Protein AF-A0A3N5SA38-F1 (afdb_monomer)

Structure (mmCIF, N/CA/C/O backbone):
data_AF-A0A3N5SA38-F1
#
_entry.id   AF-A0A3N5SA38-F1
#
loop_
_atom_site.group_PDB
_atom_site.id
_atom_site.type_symbol
_atom_site.label_atom_id
_atom_site.label_alt_id
_atom_site.label_comp_id
_atom_site.label_asym_id
_atom_site.label_entity_id
_atom_site.label_seq_id
_atom_site.pdbx_PDB_ins_code
_atom_site.Cartn_x
_atom_site.Cartn_y
_atom_site.Cartn_z
_atom_site.occupancy
_atom_site.B_iso_or_equiv
_atom_site.auth_seq_id
_atom_site.auth_comp_id
_atom_site.auth_asym_id
_atom_site.auth_atom_id
_atom_site.pdbx_PDB_model_num
ATOM 1 N N . MET A 1 1 ? 8.198 2.650 -5.762 1.00 88.94 1 MET A N 1
ATOM 2 C CA . MET A 1 1 ? 6.917 3.284 -5.372 1.00 88.94 1 MET A CA 1
ATOM 3 C C . MET A 1 1 ? 6.336 2.594 -4.143 1.00 88.94 1 MET A C 1
ATOM 5 O O . MET A 1 1 ? 6.787 1.503 -3.800 1.00 88.94 1 MET A O 1
ATOM 9 N N . ARG A 1 2 ? 5.354 3.214 -3.476 1.00 93.69 2 ARG A N 1
ATOM 10 C CA . ARG A 1 2 ? 4.610 2.592 -2.370 1.00 93.69 2 ARG A CA 1
ATOM 11 C C . ARG A 1 2 ? 3.140 2.993 -2.356 1.00 93.69 2 ARG A C 1
ATOM 13 O O . ARG A 1 2 ? 2.810 4.118 -2.728 1.00 93.69 2 ARG A O 1
ATOM 20 N N . ILE A 1 3 ? 2.299 2.118 -1.823 1.00 95.25 3 ILE A N 1
ATOM 21 C CA . ILE A 1 3 ? 0.949 2.454 -1.369 1.00 95.25 3 ILE A CA 1
ATOM 22 C C . ILE A 1 3 ? 0.916 2.311 0.146 1.00 95.25 3 ILE A C 1
ATOM 24 O O . ILE A 1 3 ? 1.438 1.339 0.692 1.00 95.25 3 ILE A O 1
ATOM 28 N N . GLN A 1 4 ? 0.335 3.288 0.833 1.00 96.38 4 GLN A N 1
ATOM 29 C CA . GLN A 1 4 ? 0.094 3.195 2.270 1.00 96.38 4 GLN A CA 1
ATOM 30 C C . GLN A 1 4 ? -1.373 3.408 2.587 1.00 96.38 4 GLN A C 1
ATOM 32 O O . GLN A 1 4 ? -2.011 4.275 1.997 1.00 96.38 4 GLN A O 1
ATOM 37 N N . ILE A 1 5 ? -1.864 2.638 3.553 1.00 97.25 5 ILE A N 1
ATOM 38 C CA . ILE A 1 5 ? -3.196 2.772 4.136 1.00 97.25 5 ILE A CA 1
ATOM 39 C C . ILE A 1 5 ? -3.013 3.208 5.587 1.00 97.25 5 ILE A C 1
ATOM 41 O O . ILE A 1 5 ? -2.235 2.604 6.330 1.00 97.25 5 ILE A O 1
ATOM 45 N N . ARG A 1 6 ? -3.704 4.275 5.992 1.00 97.88 6 ARG A N 1
ATOM 46 C CA . ARG A 1 6 ? -3.590 4.868 7.331 1.00 97.88 6 ARG A CA 1
ATOM 47 C C . ARG A 1 6 ? -4.959 5.259 7.860 1.00 97.88 6 ARG A C 1
ATOM 49 O O . ARG A 1 6 ? -5.828 5.662 7.095 1.00 97.88 6 ARG A O 1
ATOM 56 N N . ARG A 1 7 ? -5.1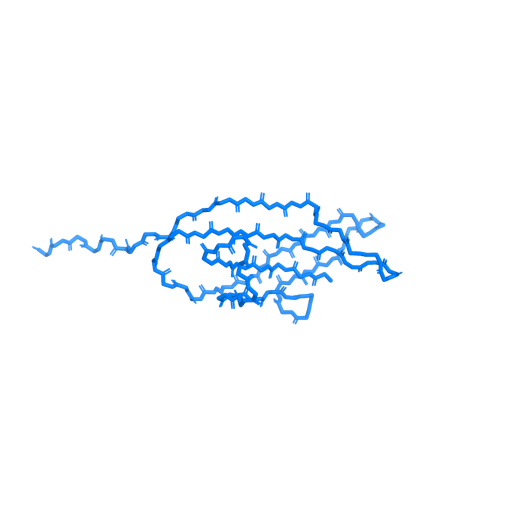19 5.260 9.182 1.00 96.19 7 ARG A N 1
ATOM 57 C CA . ARG A 1 7 ? -6.344 5.752 9.841 1.00 96.19 7 ARG A CA 1
ATOM 58 C C . ARG A 1 7 ? -6.593 7.249 9.618 1.00 96.19 7 ARG A C 1
ATOM 60 O O . ARG A 1 7 ? -7.724 7.714 9.665 1.00 96.19 7 ARG A O 1
ATOM 67 N N . LYS A 1 8 ? -5.530 8.034 9.410 1.00 94.81 8 LYS A N 1
ATOM 68 C CA . LYS A 1 8 ? -5.583 9.487 9.174 1.00 94.81 8 LYS A CA 1
ATOM 69 C C . LYS A 1 8 ? -4.470 9.902 8.217 1.00 94.81 8 LYS A C 1
ATOM 71 O O . LYS A 1 8 ? -3.381 9.337 8.263 1.00 94.81 8 LYS A O 1
ATOM 76 N N . ALA A 1 9 ? -4.703 10.942 7.416 1.00 89.38 9 ALA A N 1
ATOM 77 C CA . ALA A 1 9 ? -3.710 11.447 6.457 1.00 89.38 9 ALA A CA 1
ATOM 78 C C . ALA A 1 9 ? -2.422 11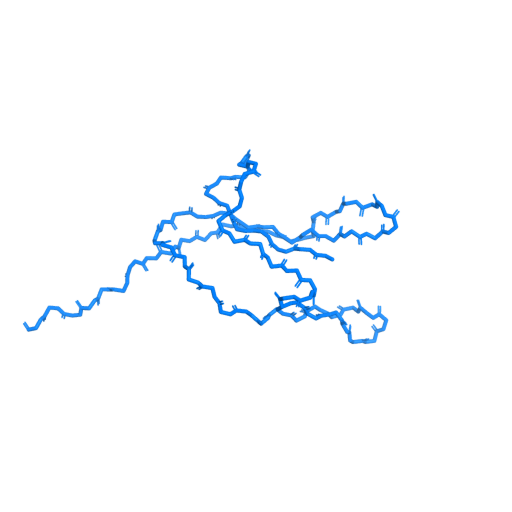.941 7.131 1.00 89.38 9 ALA A C 1
ATOM 80 O O . ALA A 1 9 ? -1.333 11.756 6.596 1.00 89.38 9 ALA A O 1
ATOM 81 N N . THR A 1 10 ? -2.551 12.509 8.331 1.00 91.06 10 THR A N 1
ATOM 82 C CA . THR A 1 10 ? -1.434 12.994 9.152 1.00 91.06 10 THR A CA 1
ATOM 83 C C . THR A 1 10 ? -0.733 11.895 9.948 1.00 91.06 10 THR A C 1
ATOM 85 O O . THR A 1 10 ? 0.252 12.180 10.623 1.00 91.06 10 THR A O 1
ATOM 88 N N . SER A 1 11 ? -1.227 10.653 9.906 1.00 94.06 11 SER A N 1
ATOM 89 C CA . SER A 1 11 ? -0.594 9.544 10.618 1.00 94.06 11 SER A CA 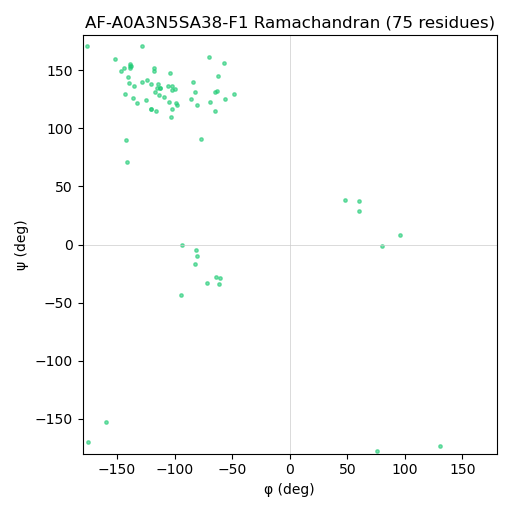1
ATOM 90 C C . SER A 1 11 ? 0.794 9.276 10.043 1.00 94.06 11 SER A C 1
ATOM 92 O O . SER A 1 11 ? 0.956 9.135 8.829 1.00 94.06 11 SER A O 1
ATOM 94 N N . THR A 1 12 ? 1.784 9.172 10.924 1.00 91.62 12 THR A N 1
ATOM 95 C CA . THR A 1 12 ? 3.152 8.759 10.584 1.00 91.62 12 THR A CA 1
ATOM 96 C C . THR A 1 12 ? 3.293 7.239 10.503 1.00 91.62 12 THR A C 1
ATOM 98 O O . THR A 1 12 ? 4.233 6.744 9.886 1.00 91.62 12 THR A O 1
ATOM 101 N N . THR A 1 13 ? 2.334 6.503 11.069 1.00 94.44 13 THR A N 1
ATOM 102 C CA . THR A 1 13 ? 2.254 5.041 11.015 1.00 94.44 13 THR A CA 1
ATOM 103 C C . THR A 1 13 ? 1.210 4.620 9.986 1.00 94.44 13 THR A C 1
ATOM 105 O O . THR A 1 13 ? 0.117 5.196 9.926 1.00 94.44 13 THR A O 1
ATOM 108 N N . ALA A 1 14 ? 1.553 3.619 9.176 1.00 96.00 14 ALA A N 1
ATOM 109 C CA . ALA A 1 14 ? 0.637 2.984 8.240 1.00 96.00 14 ALA A CA 1
ATOM 110 C C . ALA A 1 14 ? 0.227 1.605 8.759 1.00 96.00 14 ALA A C 1
ATOM 112 O O . ALA A 1 14 ? 1.086 0.841 9.196 1.00 96.00 14 ALA A O 1
ATOM 113 N N . ASP A 1 15 ? -1.063 1.291 8.664 1.00 96.50 15 ASP A N 1
ATOM 114 C CA . ASP A 1 15 ? -1.605 -0.030 9.006 1.00 96.50 15 ASP A CA 1
ATOM 115 C C . ASP A 1 15 ? -1.184 -1.051 7.937 1.00 96.50 15 ASP A C 1
ATOM 117 O O . ASP A 1 15 ? -0.923 -2.213 8.234 1.00 96.50 15 ASP A O 1
ATOM 121 N N . VAL A 1 16 ? -1.062 -0.598 6.683 1.00 96.12 16 VAL A N 1
ATOM 122 C CA . VAL A 1 16 ? -0.563 -1.394 5.558 1.00 96.12 16 VAL A CA 1
ATOM 123 C C . VAL A 1 16 ? 0.425 -0.565 4.747 1.00 96.12 16 VAL A C 1
ATOM 125 O O . VAL A 1 16 ? 0.166 0.597 4.426 1.00 96.12 16 VAL A O 1
ATOM 128 N N . THR A 1 17 ? 1.542 -1.187 4.369 1.00 95.56 17 THR A N 1
ATOM 129 C CA . THR A 1 17 ? 2.474 -0.666 3.364 1.00 95.56 17 THR A CA 1
ATOM 130 C C . THR A 1 17 ? 2.659 -1.712 2.272 1.00 95.56 17 THR A C 1
ATOM 132 O O . THR A 1 17 ? 3.045 -2.838 2.560 1.00 95.56 17 THR A O 1
ATOM 135 N N . ILE A 1 18 ? 2.399 -1.322 1.027 1.00 94.94 18 ILE A N 1
ATOM 136 C CA . ILE A 1 18 ? 2.586 -2.141 -0.174 1.00 94.94 18 ILE A CA 1
ATOM 137 C C . ILE A 1 18 ? 3.718 -1.507 -0.987 1.00 94.94 18 ILE A C 1
ATOM 139 O O . ILE A 1 18 ? 3.757 -0.282 -1.149 1.00 94.94 18 ILE A O 1
ATOM 143 N N . THR A 1 19 ? 4.651 -2.315 -1.484 1.00 93.81 19 THR A N 1
ATOM 144 C CA . THR A 1 19 ? 5.832 -1.848 -2.234 1.00 93.81 19 THR A CA 1
ATOM 145 C C . THR A 1 19 ? 5.954 -2.586 -3.566 1.00 93.81 19 THR A C 1
ATOM 147 O O . THR A 1 19 ? 5.252 -3.567 -3.791 1.00 93.81 19 THR A O 1
ATOM 150 N N . GLU A 1 20 ? 6.855 -2.151 -4.451 1.00 89.00 20 GLU A N 1
ATOM 151 C CA . GLU A 1 20 ? 7.114 -2.857 -5.726 1.00 89.00 20 GLU A CA 1
ATOM 152 C C . GLU A 1 20 ? 7.604 -4.297 -5.536 1.00 89.00 20 GLU A C 1
ATOM 154 O O . GLU A 1 20 ? 7.344 -5.164 -6.358 1.00 89.00 20 GLU A O 1
ATOM 159 N N . ALA A 1 21 ? 8.283 -4.584 -4.428 1.00 85.62 21 ALA A N 1
ATOM 160 C CA . ALA A 1 21 ? 8.709 -5.945 -4.120 1.00 85.62 21 ALA A CA 1
ATOM 161 C C . ALA A 1 21 ? 7.583 -6.797 -3.508 1.00 85.62 21 ALA A C 1
ATOM 163 O O . ALA A 1 21 ? 7.750 -8.002 -3.342 1.00 85.62 21 ALA A O 1
ATOM 164 N N . ASP A 1 22 ? 6.453 -6.183 -3.145 1.00 88.62 22 ASP A N 1
ATOM 165 C CA . ASP A 1 22 ? 5.378 -6.841 -2.409 1.00 88.62 22 ASP A CA 1
ATOM 166 C C . ASP A 1 22 ? 3.997 -6.388 -2.892 1.00 88.62 22 ASP A C 1
ATOM 168 O O . ASP A 1 22 ? 3.277 -5.676 -2.194 1.00 88.62 22 ASP A O 1
ATOM 172 N N . GLY A 1 23 ? 3.630 -6.811 -4.103 1.00 87.88 23 GLY A N 1
ATOM 173 C CA . GLY A 1 23 ? 2.270 -6.669 -4.626 1.00 87.88 23 GLY A CA 1
ATOM 174 C C . GLY A 1 23 ? 2.012 -5.447 -5.504 1.00 87.88 23 GLY A C 1
ATOM 175 O O . GLY A 1 23 ? 0.861 -5.219 -5.870 1.00 87.88 23 GLY A O 1
ATOM 176 N N . ILE A 1 24 ? 3.045 -4.685 -5.875 1.00 92.75 24 ILE A N 1
ATOM 177 C CA . ILE A 1 24 ? 2.961 -3.687 -6.948 1.00 92.75 24 ILE A CA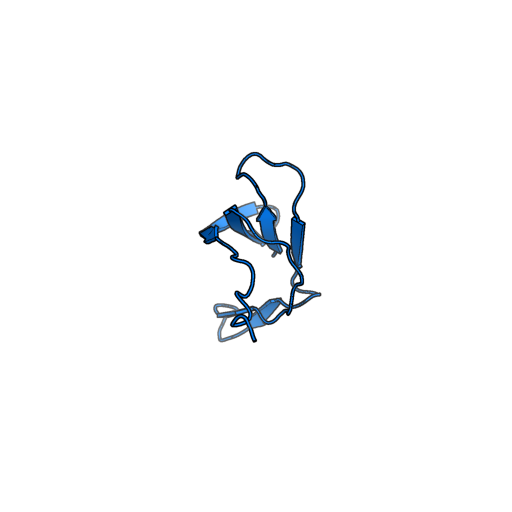 1
ATOM 178 C C . ILE A 1 24 ? 3.909 -4.088 -8.076 1.00 92.75 24 ILE A C 1
ATOM 180 O O . ILE A 1 24 ? 5.077 -4.351 -7.828 1.00 92.75 24 ILE A O 1
ATOM 184 N N . THR A 1 25 ? 3.441 -4.083 -9.317 1.00 92.25 25 THR A N 1
ATOM 185 C CA . THR A 1 25 ? 4.298 -4.223 -10.498 1.00 92.25 25 THR A CA 1
ATOM 186 C C . THR A 1 25 ? 4.150 -3.002 -11.395 1.00 92.25 25 THR A C 1
ATOM 188 O O . THR A 1 25 ? 3.050 -2.485 -11.595 1.00 92.25 25 THR A O 1
ATOM 191 N N . VAL A 1 26 ? 5.279 -2.524 -11.922 1.00 89.94 26 VAL A N 1
ATOM 192 C CA . VAL A 1 26 ? 5.333 -1.423 -12.891 1.00 89.94 26 VAL A CA 1
ATOM 193 C C . VAL A 1 26 ? 5.736 -2.000 -14.240 1.00 89.94 26 VAL A C 1
ATOM 195 O O . VAL A 1 26 ? 6.744 -2.701 -14.338 1.00 89.94 26 VAL A O 1
ATOM 198 N N . GLY A 1 27 ? 4.948 -1.724 -15.272 1.00 90.00 27 GLY A N 1
ATOM 199 C CA . GLY A 1 27 ? 5.132 -2.303 -16.598 1.00 90.00 27 GLY A CA 1
ATOM 200 C C . GLY A 1 27 ? 4.457 -1.491 -17.697 1.00 90.00 27 GLY A C 1
ATOM 201 O O . GLY A 1 27 ? 4.291 -0.277 -17.580 1.00 90.00 27 GLY A O 1
ATOM 202 N N . GLY A 1 28 ? 4.086 -2.167 -18.783 1.00 91.44 28 GLY A N 1
ATOM 203 C CA . GLY A 1 28 ? 3.528 -1.521 -19.968 1.00 91.44 28 GLY A CA 1
ATOM 204 C C . GLY A 1 28 ? 4.581 -0.807 -20.822 1.00 91.44 28 GLY A C 1
ATOM 205 O O . GLY A 1 28 ? 5.787 -0.842 -20.551 1.00 91.44 28 GLY A O 1
ATOM 2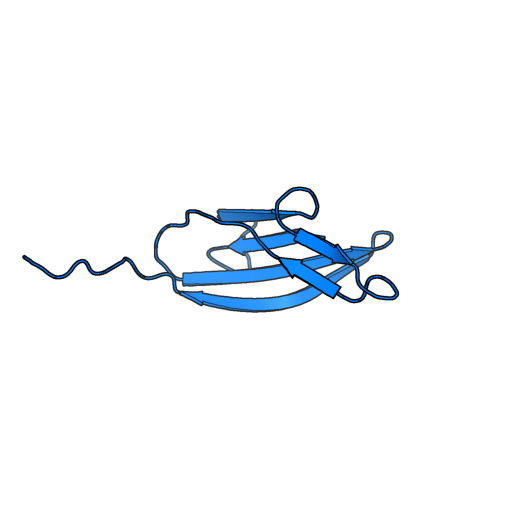06 N N . ALA A 1 29 ? 4.126 -0.164 -21.897 1.00 92.25 29 ALA A N 1
ATOM 207 C CA . ALA A 1 29 ? 5.005 0.589 -22.783 1.00 92.25 29 ALA A CA 1
ATOM 208 C C . ALA A 1 29 ? 5.526 1.838 -22.058 1.00 92.25 29 ALA A C 1
ATOM 210 O O . ALA A 1 29 ? 4.751 2.672 -21.596 1.00 92.25 29 ALA A O 1
ATOM 211 N N . SER A 1 30 ? 6.849 1.969 -21.957 1.00 89.25 30 SER A N 1
ATOM 212 C CA . SER A 1 30 ? 7.491 3.081 -21.239 1.00 89.25 30 SER A CA 1
ATOM 213 C C . SER A 1 30 ? 7.132 3.160 -19.745 1.00 89.25 30 SER A C 1
ATOM 215 O O . SER A 1 30 ? 7.167 4.247 -19.171 1.00 89.25 30 SER A O 1
ATOM 217 N N . SER A 1 31 ? 6.821 2.024 -19.108 1.00 86.50 31 SER A N 1
ATOM 218 C CA . SER A 1 31 ? 6.532 1.946 -17.666 1.00 86.50 31 SER A CA 1
ATOM 219 C C . SER A 1 31 ? 5.329 2.799 -17.232 1.00 86.50 31 SER A C 1
ATOM 221 O O . SER A 1 31 ? 5.351 3.436 -16.177 1.00 86.50 31 SER A O 1
ATOM 223 N N . ASN A 1 32 ? 4.294 2.857 -18.075 1.00 85.75 32 ASN A N 1
ATOM 224 C CA . ASN A 1 32 ? 3.101 3.677 -17.864 1.00 85.75 32 ASN A CA 1
ATOM 225 C C . ASN A 1 32 ? 1.944 2.942 -17.168 1.00 85.75 32 ASN A C 1
ATOM 227 O O . ASN A 1 32 ? 0.895 3.545 -16.939 1.00 85.75 32 ASN A O 1
ATOM 231 N N . GLU A 1 33 ? 2.121 1.667 -16.832 1.00 90.44 33 GLU A N 1
ATOM 232 C CA . GLU A 1 33 ? 1.108 0.838 -16.191 1.00 90.44 33 GLU A CA 1
ATOM 233 C C . GLU A 1 33 ? 1.557 0.424 -14.788 1.00 90.44 33 GLU A C 1
ATOM 235 O O . GLU A 1 33 ? 2.693 -0.008 -14.578 1.00 90.44 33 GLU A O 1
ATOM 240 N N . VAL A 1 34 ? 0.640 0.543 -13.827 1.00 89.94 34 VAL A N 1
ATOM 241 C CA . VAL A 1 34 ? 0.834 0.104 -12.444 1.00 89.94 34 VAL A CA 1
ATOM 242 C C . VAL A 1 34 ? -0.237 -0.927 -12.128 1.00 89.94 34 VAL A C 1
ATOM 244 O O . VAL A 1 34 ? -1.423 -0.600 -12.099 1.00 89.94 34 VAL A O 1
ATOM 247 N N . THR A 1 35 ? 0.184 -2.157 -11.851 1.00 92.50 35 THR A N 1
ATOM 248 C CA . THR A 1 35 ? -0.697 -3.215 -11.354 1.00 92.50 35 THR A CA 1
ATOM 249 C C . THR A 1 35 ? -0.493 -3.378 -9.854 1.00 92.50 35 THR A C 1
ATOM 251 O O . THR A 1 35 ? 0.636 -3.450 -9.370 1.00 92.50 35 THR A O 1
ATOM 254 N N . VAL A 1 36 ? -1.594 -3.450 -9.106 1.00 91.75 36 VAL A N 1
ATOM 255 C CA . VAL A 1 36 ? -1.590 -3.666 -7.655 1.00 91.75 36 VAL A CA 1
ATOM 256 C C . VAL A 1 36 ? -2.366 -4.941 -7.358 1.00 91.75 36 VAL A C 1
ATOM 258 O O . VAL A 1 36 ? -3.563 -5.017 -7.618 1.00 91.75 36 VAL A O 1
ATOM 261 N N . SER A 1 37 ? -1.687 -5.946 -6.815 1.00 92.75 37 SER A N 1
ATOM 262 C CA . SER A 1 37 ? -2.273 -7.241 -6.475 1.00 92.75 37 SER A CA 1
ATOM 263 C C . SER A 1 37 ? -1.672 -7.761 -5.173 1.00 92.75 37 SER A C 1
ATOM 265 O O . SER A 1 37 ? -0.671 -8.479 -5.159 1.00 92.75 37 SER A O 1
ATOM 267 N N . LYS A 1 38 ? -2.307 -7.399 -4.057 1.00 91.12 38 LYS A N 1
ATOM 268 C CA . LYS A 1 38 ? -1.944 -7.864 -2.717 1.00 91.12 38 LYS A CA 1
ATOM 269 C C . LYS A 1 38 ? -3.204 -8.076 -1.892 1.00 91.12 38 LYS A C 1
ATOM 271 O O . LYS A 1 38 ? -4.026 -7.172 -1.771 1.00 91.12 38 LYS A O 1
ATOM 276 N N . ARG A 1 39 ? -3.323 -9.250 -1.271 1.00 93.25 39 ARG A N 1
ATOM 277 C CA . ARG A 1 39 ? -4.309 -9.470 -0.210 1.00 93.25 39 ARG A CA 1
ATOM 278 C C . ARG A 1 39 ? -3.749 -8.937 1.103 1.00 93.25 39 ARG A C 1
ATOM 280 O O . ARG A 1 39 ? -2.612 -9.248 1.457 1.00 93.25 39 ARG A O 1
ATOM 287 N N . VAL A 1 40 ? -4.549 -8.147 1.806 1.00 92.62 40 VAL A N 1
ATOM 288 C CA . VAL A 1 40 ? -4.190 -7.551 3.095 1.00 92.62 40 VAL A CA 1
ATOM 289 C C . VAL A 1 40 ? -5.294 -7.849 4.098 1.00 92.62 40 VAL A C 1
ATOM 291 O O . VAL A 1 40 ? -6.470 -7.817 3.747 1.00 92.62 40 VAL A O 1
ATOM 294 N N . ASN A 1 41 ? -4.906 -8.159 5.331 1.00 92.75 41 ASN A N 1
ATOM 295 C CA . ASN A 1 41 ? -5.840 -8.276 6.442 1.00 92.75 41 ASN A CA 1
ATOM 296 C C . ASN A 1 41 ? -5.800 -6.953 7.199 1.00 92.75 41 ASN A C 1
ATOM 298 O O . ASN A 1 41 ? -4.740 -6.550 7.677 1.00 92.75 41 ASN A O 1
ATOM 302 N N . ILE A 1 42 ? -6.938 -6.275 7.279 1.00 94.19 42 ILE A N 1
ATOM 303 C CA . ILE A 1 42 ? -7.077 -4.993 7.959 1.00 94.19 42 ILE A CA 1
ATOM 304 C C . ILE A 1 42 ? -8.403 -4.999 8.718 1.00 94.19 42 ILE A C 1
ATOM 306 O O . ILE A 1 42 ? -9.389 -5.538 8.222 1.00 94.19 42 ILE A O 1
ATOM 310 N N . ALA A 1 43 ? -8.404 -4.469 9.938 1.00 94.50 43 ALA A N 1
ATOM 311 C CA . ALA A 1 43 ? -9.614 -4.393 10.751 1.00 94.50 43 ALA A CA 1
ATOM 312 C C . ALA A 1 43 ? -10.600 -3.364 10.181 1.00 94.50 43 ALA A C 1
ATOM 314 O O . ALA A 1 43 ? -10.192 -2.451 9.456 1.00 94.50 43 ALA A O 1
ATOM 315 N N . ALA A 1 44 ? -11.870 -3.460 10.572 1.00 95.19 44 ALA A N 1
ATOM 316 C CA . ALA A 1 44 ? -12.863 -2.462 10.210 1.00 95.19 44 ALA A CA 1
ATOM 317 C C . ALA A 1 44 ? -12.493 -1.027 10.654 1.00 95.19 44 ALA A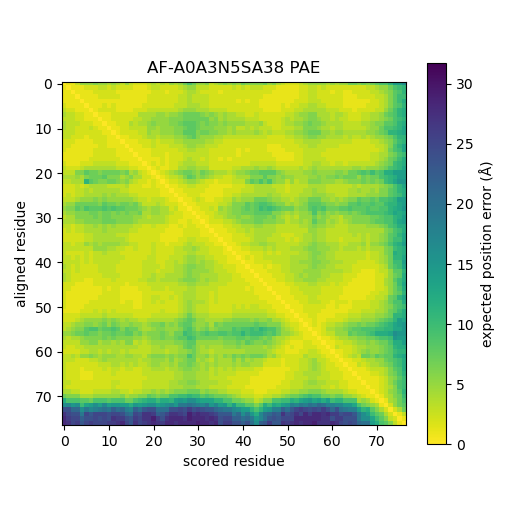 C 1
ATOM 319 O O . ALA A 1 44 ? -11.722 -0.771 11.598 1.00 95.19 44 ALA A O 1
ATOM 320 N N . GLY A 1 45 ? -13.073 -0.068 9.939 1.00 95.88 45 GLY A N 1
ATOM 321 C CA . GLY A 1 45 ? -13.061 1.361 10.214 1.00 95.88 45 GLY A CA 1
ATOM 322 C C . GLY A 1 45 ? -12.679 2.220 9.011 1.00 95.88 45 GLY A C 1
ATOM 323 O O . GLY A 1 45 ? -12.503 1.737 7.893 1.00 95.88 45 GLY A O 1
ATOM 324 N N . ASP A 1 46 ? -12.530 3.515 9.280 1.00 97.94 46 ASP A N 1
ATOM 325 C CA . ASP A 1 46 ? -12.221 4.522 8.268 1.00 97.94 46 ASP A CA 1
ATOM 326 C C . ASP A 1 46 ? -10.728 4.625 7.970 1.00 97.94 46 ASP A C 1
ATOM 328 O O . ASP A 1 46 ? -9.875 4.644 8.869 1.00 97.94 46 ASP A O 1
ATOM 332 N N . TYR A 1 47 ? -10.429 4.784 6.686 1.00 98.19 47 TYR A N 1
ATOM 333 C CA . TYR A 1 47 ? -9.078 4.826 6.168 1.00 98.19 47 TYR A CA 1
ATOM 334 C C . TYR A 1 47 ? -8.880 5.911 5.120 1.00 98.19 47 TYR A C 1
ATOM 336 O O . TYR A 1 47 ? -9.775 6.311 4.374 1.00 98.19 47 TYR A O 1
ATOM 344 N N . VAL A 1 48 ? -7.630 6.349 5.031 1.00 97.75 48 VAL A N 1
ATOM 345 C CA . VAL A 1 48 ? -7.095 7.068 3.885 1.00 97.75 48 VAL A CA 1
ATOM 346 C C . VAL A 1 48 ? -5.974 6.257 3.264 1.00 97.75 48 VAL A C 1
ATOM 348 O O . VAL A 1 48 ? -5.268 5.519 3.956 1.00 97.75 48 VAL A O 1
ATOM 351 N N . TRP A 1 49 ? -5.777 6.428 1.966 1.00 96.44 49 TRP A N 1
ATOM 352 C CA . TRP A 1 49 ? -4.659 5.818 1.267 1.00 96.44 49 TRP A CA 1
ATOM 353 C C . TRP A 1 49 ? -4.030 6.771 0.262 1.00 96.44 49 TRP A C 1
ATOM 355 O O . TRP A 1 49 ? -4.685 7.678 -0.258 1.00 96.44 49 TRP A O 1
ATOM 365 N N . ASP A 1 50 ? -2.750 6.546 -0.010 1.00 95.44 50 ASP A N 1
ATOM 366 C CA . ASP A 1 50 ? -1.975 7.277 -1.008 1.00 95.44 50 ASP A CA 1
ATOM 367 C C . ASP A 1 50 ? -1.041 6.347 -1.779 1.00 95.44 50 ASP A C 1
ATOM 369 O O . ASP A 1 50 ? -0.458 5.425 -1.205 1.00 95.44 50 ASP A O 1
ATOM 373 N N . MET A 1 51 ? -0.872 6.627 -3.073 1.00 93.88 51 MET A N 1
ATOM 374 C CA . MET A 1 51 ? 0.182 6.057 -3.905 1.00 93.88 51 MET A CA 1
ATOM 375 C C . MET A 1 51 ? 1.282 7.094 -4.116 1.00 93.88 51 MET A C 1
ATOM 377 O O . MET A 1 51 ? 1.116 8.078 -4.848 1.00 93.88 51 MET A O 1
ATOM 381 N N . LEU A 1 52 ? 2.426 6.836 -3.489 1.00 93.06 52 LEU A N 1
ATOM 382 C CA . LEU A 1 52 ? 3.626 7.647 -3.595 1.00 93.06 52 LEU A CA 1
ATOM 383 C C . LEU A 1 52 ? 4.586 7.026 -4.607 1.00 93.06 52 LEU A C 1
ATOM 385 O O . LEU A 1 52 ? 5.065 5.899 -4.436 1.00 93.06 52 LEU A O 1
ATOM 389 N N . VAL A 1 53 ? 4.927 7.797 -5.631 1.00 89.44 53 VAL A N 1
ATOM 390 C CA . VAL A 1 53 ? 5.977 7.446 -6.584 1.00 89.44 53 VAL A CA 1
ATOM 391 C C . VAL A 1 53 ? 7.245 8.188 -6.197 1.00 89.44 53 VAL A C 1
ATOM 393 O O . VAL A 1 53 ? 7.213 9.383 -5.897 1.00 89.44 53 VAL A O 1
ATOM 396 N N . VAL A 1 54 ? 8.355 7.452 -6.191 1.00 87.50 54 VAL A N 1
ATOM 397 C CA . VAL A 1 54 ? 9.692 7.994 -5.961 1.00 87.50 54 VAL A CA 1
ATOM 398 C C . VAL A 1 54 ? 10.478 7.778 -7.239 1.00 87.50 54 VAL A C 1
ATOM 400 O O . VAL A 1 54 ? 10.696 6.632 -7.624 1.00 87.50 54 VAL A O 1
ATOM 403 N N . ASN A 1 55 ? 10.870 8.861 -7.902 1.00 82.62 55 ASN A N 1
ATOM 404 C CA . ASN A 1 55 ? 11.686 8.802 -9.110 1.00 82.62 55 ASN A CA 1
ATOM 405 C C . ASN A 1 55 ? 12.835 9.803 -8.988 1.00 82.62 55 ASN A C 1
ATOM 407 O O . ASN A 1 55 ? 12.589 10.987 -8.767 1.00 82.62 55 ASN A O 1
ATOM 411 N N . ALA A 1 56 ? 14.078 9.324 -9.079 1.00 87.12 56 ALA A N 1
ATOM 412 C CA . ALA A 1 56 ? 15.290 10.138 -8.932 1.00 87.12 56 ALA A CA 1
ATOM 413 C C . ALA A 1 56 ? 15.287 11.062 -7.687 1.00 87.12 56 ALA A C 1
ATOM 415 O O . ALA A 1 56 ? 15.725 12.206 -7.744 1.00 87.12 56 ALA A O 1
ATOM 416 N N . GLY A 1 57 ? 14.751 10.581 -6.557 1.00 85.38 57 GLY A N 1
ATOM 417 C CA . GLY A 1 57 ? 14.658 11.350 -5.306 1.00 85.38 57 GLY A CA 1
ATOM 418 C C . GLY A 1 57 ? 13.495 12.347 -5.233 1.00 85.38 57 GLY A C 1
ATOM 419 O O . GLY A 1 57 ? 13.305 12.974 -4.194 1.00 85.38 57 GLY A O 1
ATOM 420 N N . ILE A 1 58 ? 12.684 12.471 -6.287 1.00 88.56 58 ILE A N 1
ATOM 421 C CA . ILE A 1 58 ? 11.444 13.249 -6.270 1.00 88.56 58 ILE A CA 1
ATOM 422 C C . ILE A 1 58 ? 10.315 12.364 -5.750 1.00 88.56 58 ILE A C 1
ATOM 424 O O . ILE A 1 58 ? 10.037 11.298 -6.301 1.00 88.56 58 ILE A O 1
ATOM 428 N N . TYR A 1 59 ? 9.645 12.843 -4.706 1.00 91.38 59 TYR A N 1
ATOM 429 C CA . TYR A 1 59 ? 8.513 12.191 -4.062 1.00 91.38 59 TYR A CA 1
ATOM 430 C C . TYR A 1 59 ? 7.223 12.873 -4.514 1.00 91.38 59 TYR A C 1
ATOM 432 O O . TYR A 1 59 ? 7.023 14.058 -4.242 1.00 91.38 59 TYR A O 1
ATOM 440 N N . LYS A 1 60 ? 6.340 12.142 -5.200 1.00 91.38 60 LYS A N 1
ATOM 441 C CA . LYS A 1 60 ? 5.050 12.682 -5.646 1.00 91.38 60 LYS A CA 1
ATOM 442 C C . LYS A 1 60 ? 3.918 11.699 -5.397 1.00 91.38 60 LYS A C 1
ATOM 444 O O . LYS A 1 60 ? 3.965 10.554 -5.846 1.0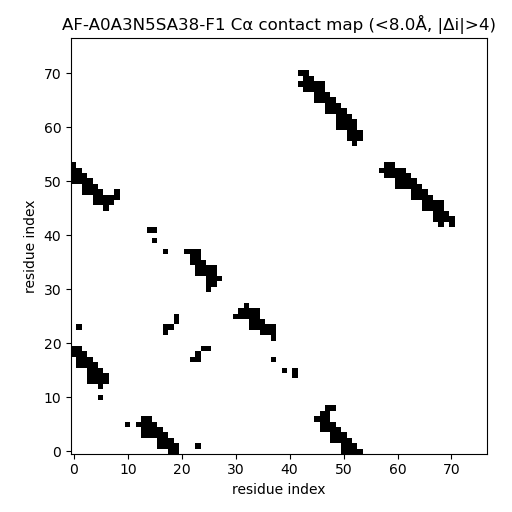0 91.38 60 LYS A O 1
ATOM 449 N N . THR A 1 61 ? 2.887 12.164 -4.699 1.00 92.25 61 THR A N 1
ATOM 450 C CA . THR A 1 61 ? 1.623 11.437 -4.573 1.00 92.25 61 THR A CA 1
ATOM 451 C C . THR A 1 61 ? 0.80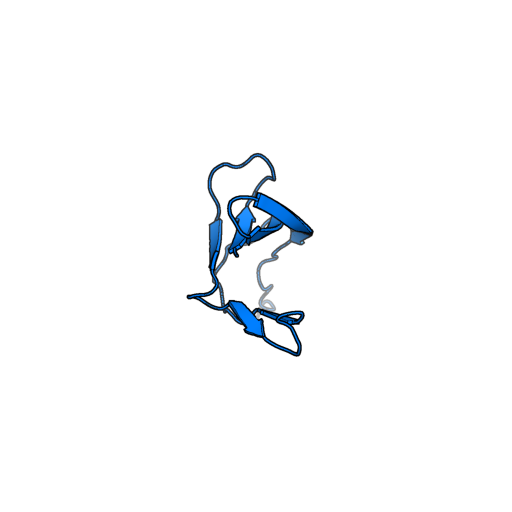3 11.672 -5.832 1.00 92.25 61 THR A C 1
ATOM 453 O O . THR A 1 61 ? 0.499 12.817 -6.164 1.00 92.25 61 THR A O 1
ATOM 456 N N . TYR A 1 62 ? 0.482 10.599 -6.550 1.00 87.75 62 TYR A N 1
ATOM 457 C CA . TYR A 1 62 ? -0.266 10.685 -7.809 1.00 87.75 62 TYR A CA 1
ATOM 458 C C . TYR A 1 62 ? -1.764 10.497 -7.603 1.00 87.75 62 TYR A C 1
ATOM 460 O O . TYR A 1 62 ? -2.562 11.234 -8.172 1.00 87.75 62 TYR A O 1
ATOM 468 N N . ILE A 1 63 ? -2.130 9.517 -6.780 1.00 90.56 63 ILE A N 1
ATOM 469 C CA . ILE A 1 63 ? -3.515 9.175 -6.467 1.00 90.56 63 ILE A CA 1
ATOM 470 C C . ILE A 1 63 ? -3.635 8.866 -4.980 1.00 90.56 63 ILE A C 1
ATOM 472 O O . ILE A 1 63 ? -2.665 8.479 -4.323 1.00 90.56 63 ILE A O 1
ATOM 476 N N . GLY A 1 64 ? -4.838 9.043 -4.460 1.00 93.31 64 GLY A N 1
ATOM 477 C CA . GLY A 1 64 ? -5.186 8.724 -3.089 1.00 93.31 64 GLY A CA 1
ATOM 478 C C . GLY A 1 64 ? -6.665 8.968 -2.856 1.00 93.31 64 GLY A C 1
ATOM 479 O O . GLY A 1 64 ? -7.362 9.527 -3.705 1.00 93.31 64 GLY A O 1
ATOM 480 N N . GLY A 1 65 ? -7.147 8.546 -1.698 1.00 96.00 65 GLY A N 1
ATOM 481 C CA . GLY A 1 65 ? -8.559 8.655 -1.380 1.00 96.00 65 GLY A CA 1
ATOM 482 C C . GLY A 1 65 ? -8.880 8.218 0.033 1.00 96.00 65 GLY A C 1
ATOM 483 O O . GLY A 1 65 ? -7.994 7.996 0.862 1.00 96.00 65 GLY A O 1
ATOM 484 N N . LYS A 1 66 ? -10.179 8.108 0.290 1.00 97.81 66 LYS A N 1
ATOM 485 C CA . LYS A 1 66 ? -10.735 7.588 1.535 1.00 97.81 66 LYS A CA 1
ATOM 486 C C . LYS A 1 66 ? -11.552 6.343 1.231 1.00 97.81 66 LYS A C 1
ATOM 488 O O . LYS A 1 66 ? -12.129 6.253 0.149 1.00 97.81 66 LYS A O 1
ATOM 493 N N . PHE A 1 67 ? -11.594 5.419 2.174 1.00 96.69 67 PHE A N 1
ATOM 494 C CA . PHE A 1 67 ? -12.475 4.261 2.124 1.00 96.69 67 PHE A CA 1
ATOM 495 C C . PHE A 1 67 ? -12.806 3.804 3.542 1.00 96.69 67 PHE A C 1
ATOM 497 O O . PHE A 1 67 ? -12.081 4.122 4.484 1.00 96.69 67 PHE A O 1
ATOM 504 N N . GLU A 1 68 ? -13.893 3.059 3.667 1.00 96.75 68 GLU A N 1
ATOM 505 C CA . GLU A 1 68 ? -14.328 2.426 4.905 1.00 96.75 68 GLU A CA 1
ATOM 506 C C . GLU A 1 68 ? -14.248 0.910 4.723 1.00 96.75 68 GLU A C 1
ATOM 508 O O . GLU A 1 68 ? -14.595 0.382 3.662 1.00 96.75 68 GLU A O 1
ATOM 513 N N . VAL A 1 69 ? -13.761 0.217 5.748 1.00 94.75 69 VAL A N 1
ATOM 514 C CA . VAL A 1 69 ? -13.850 -1.240 5.856 1.00 94.75 69 VAL A CA 1
ATOM 515 C C . VAL A 1 69 ? -14.920 -1.545 6.886 1.00 94.75 69 VAL A C 1
ATOM 517 O O . VAL A 1 69 ? -14.815 -1.107 8.028 1.00 94.75 69 VAL A O 1
ATOM 520 N N . VAL A 1 70 ? -15.933 -2.304 6.494 1.00 93.06 70 VAL A N 1
ATOM 521 C CA . VAL A 1 70 ? -16.982 -2.773 7.401 1.00 93.06 70 VAL A CA 1
ATOM 522 C C . VAL A 1 70 ? -16.746 -4.239 7.733 1.00 93.06 70 VAL A C 1
ATOM 524 O O . VAL A 1 70 ? -16.215 -4.983 6.907 1.00 93.06 70 VAL A O 1
ATOM 527 N N . GLU A 1 71 ? -17.117 -4.647 8.945 1.00 88.69 71 GLU A N 1
ATOM 528 C CA . GLU A 1 71 ? -17.133 -6.067 9.296 1.00 88.69 71 GLU A CA 1
ATOM 529 C C . GLU A 1 71 ? -18.132 -6.805 8.403 1.00 88.69 71 GLU A C 1
ATOM 531 O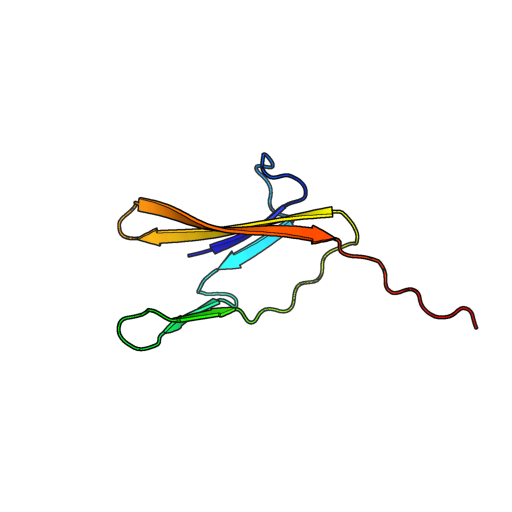 O . GLU A 1 71 ? -19.187 -6.272 8.039 1.00 88.69 71 GLU A O 1
ATOM 536 N N . GLU A 1 72 ? -17.803 -8.046 8.060 1.00 81.00 72 GLU A N 1
ATOM 537 C CA . GLU A 1 72 ? -18.760 -8.928 7.411 1.00 81.00 72 GLU A CA 1
ATOM 538 C C . GLU A 1 72 ? -19.900 -9.200 8.396 1.00 81.00 72 GLU A C 1
ATOM 540 O O . GLU A 1 72 ? -19.707 -9.793 9.459 1.00 81.00 72 GLU A O 1
ATOM 545 N N . VAL A 1 73 ? -21.104 -8.744 8.060 1.00 77.06 73 VAL A N 1
ATOM 546 C CA . VAL A 1 73 ? -22.299 -9.103 8.818 1.00 77.06 73 VAL A CA 1
ATOM 547 C C . VAL A 1 73 ? -22.665 -10.526 8.410 1.00 77.06 73 VAL A C 1
ATOM 549 O O . VAL A 1 73 ? -23.388 -10.724 7.437 1.00 77.06 73 VAL A O 1
ATOM 552 N N . THR A 1 74 ? -22.152 -11.531 9.121 1.00 70.81 74 THR A N 1
ATOM 553 C CA . THR A 1 74 ? -22.710 -12.889 9.038 1.00 70.81 74 THR A CA 1
ATOM 554 C C . THR A 1 74 ? -24.196 -12.814 9.377 1.00 70.81 74 THR A C 1
ATOM 556 O O . THR A 1 74 ? -24.549 -12.284 10.434 1.00 70.81 74 THR A O 1
ATOM 559 N N . GLU A 1 75 ? -25.061 -13.311 8.486 1.00 59.41 75 GLU A N 1
ATOM 560 C CA . GLU A 1 75 ? -26.489 -13.471 8.777 1.00 59.41 75 GLU A CA 1
ATOM 561 C C . GLU A 1 75 ? -26.649 -14.179 10.137 1.00 59.41 75 GLU A C 1
ATOM 563 O O . GLU A 1 75 ? -25.987 -15.198 10.371 1.00 59.41 75 GLU A O 1
ATOM 568 N N . PRO A 1 76 ? -27.470 -13.652 11.065 1.00 56.84 76 PRO A N 1
ATOM 569 C CA . PRO A 1 76 ? -27.791 -14.391 12.274 1.00 56.84 76 PRO A CA 1
ATOM 570 C C . PRO A 1 76 ? -28.545 -15.668 11.876 1.00 56.84 76 PRO A C 1
ATOM 572 O O . PRO A 1 76 ? -29.453 -15.610 11.048 1.00 56.84 76 PRO A O 1
ATOM 575 N N . ALA A 1 77 ? -28.103 -16.794 12.446 1.00 57.00 77 ALA A N 1
ATOM 576 C CA . ALA A 1 77 ? -28.611 -18.147 12.204 1.00 57.00 77 ALA A CA 1
ATOM 577 C C . ALA A 1 77 ? -30.137 -18.289 12.321 1.00 57.00 77 ALA A C 1
ATOM 579 O O . ALA A 1 77 ? -30.737 -17.588 13.170 1.00 57.00 77 ALA A O 1
#

pLDDT: mean 90.49, std 8.1, range [56.84, 98.19]

Secondary structure (DSSP, 8-state):
-EEEEESSTT-SS-SEEEETTBBEEEESGGG-EEEE-------SEEEEEEEEEEETTEEEEEEEEEEEE----PPP-

Radius of gyration: 14.94 Å; Cα contacts (8 Å, |Δi|>4): 130; chains: 1; bounding box: 44×31×35 Å

Foldseek 3Di:
DKKFKDQDPPDPDGPDIADCVHFWPFDDDVRPDIGGGHDDDDDWAKIKMWDWDADPNDTDTDDIDIDTDDDPPDPDD

Nearest PDB structures (foldseek):
  8hxa-assembly1_G  TM=5.275E-01  e=5.565E-01  Homo sapiens
  7tps-assembly1_A  TM=5.139E-01  e=7.013E-01  Homo sapiens
  8hxb-assembly1_G  TM=5.179E-01  e=8.926E+00  Homo sapiens

Solvent-accessible surface area (backbone atoms only — not comparable to full-atom values): 4796 Å² total; per-residue (Å²): 83,36,38,39,34,17,76,42,86,85,50,91,61,60,85,41,80,36,32,56,92,53,36,30,48,76,34,69,80,91,60,74,37,78,48,77,65,71,91,79,90,76,78,64,45,62,34,27,38,40,37,38,41,63,55,99,86,45,80,45,75,79,52,66,54,72,52,73,41,73,74,83,79,72,78,83,129

Mean predicted aligned error: 4.88 Å

Sequence (77 aa):
MRIQIRRKATSTTADVTITEADGITVGGASSNEVTVSKRVNIAAGDYVWDMLVVNAGIYKTYIGGKFEVVEEVTEPA